Protein AF-A0A7S2YU01-F1 (afdb_monomer_lite)

InterPro domains:
  IPR001373 Cullin, N-terminal [PF00888] (5-105)
  IPR016159 Cullin repeat-like-containing domain superfamily [SSF74788] (5-104)
  IPR045093 Cullin [PTHR11932] (6-105)

Organism: NCBI:txid265537

pLDDT: mean 93.13, std 7.48, range [55.78, 98.06]

Secondary structure (DSSP, 8-state):
---S---HHHHHHHHHHHHHHHIIIIIHHHHHHHHTT-HHHHHHHHHHHHHHHHHHHHHHHHHTHHIIIIIIHHHTPPPHHHHHHHHHIIIIIHHHHHHHHHHHH-

Structure (mmCIF, N/CA/C/O backbone):
data_AF-A0A7S2YU01-F1
#
_entry.id   AF-A0A7S2YU01-F1
#
loop_
_atom_site.group_PDB
_atom_site.id
_atom_site.type_symbol
_atom_site.label_atom_id
_atom_site.label_alt_id
_atom_site.label_comp_id
_atom_site.label_asym_id
_atom_site.label_entity_id
_atom_site.label_seq_id
_atom_site.pdbx_PDB_ins_code
_atom_site.Cartn_x
_atom_site.Cartn_y
_atom_site.Cartn_z
_atom_site.occupa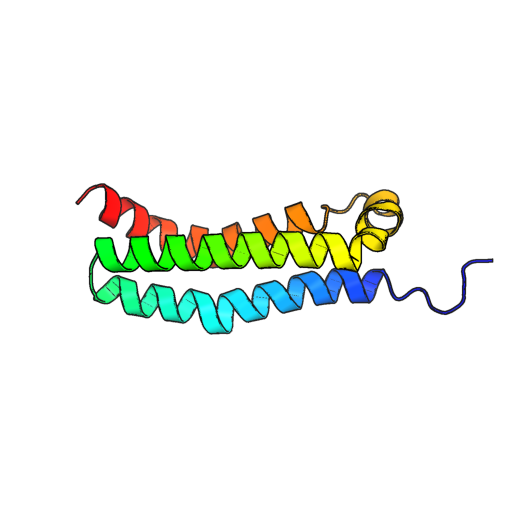ncy
_atom_site.B_iso_or_equiv
_atom_site.auth_seq_id
_atom_site.auth_comp_id
_atom_site.auth_asym_id
_atom_site.auth_atom_id
_atom_site.pdbx_PDB_model_num
ATOM 1 N N . GLN A 1 1 ? 14.152 -5.352 -32.516 1.00 55.78 1 GLN A N 1
ATOM 2 C CA . GLN A 1 1 ? 14.846 -6.207 -31.527 1.00 55.78 1 GLN A CA 1
ATOM 3 C C . GLN A 1 1 ? 14.365 -5.805 -30.132 1.00 55.78 1 GLN A C 1
ATOM 5 O O . GLN A 1 1 ? 14.482 -4.634 -29.795 1.00 55.78 1 GLN A O 1
ATOM 10 N N . ARG A 1 2 ? 13.725 -6.698 -29.357 1.00 58.75 2 ARG A N 1
ATOM 11 C CA . ARG A 1 2 ? 13.416 -6.411 -27.940 1.00 58.75 2 ARG A CA 1
ATOM 12 C C . ARG A 1 2 ? 14.725 -6.544 -27.158 1.00 58.75 2 ARG A C 1
ATOM 14 O O . ARG A 1 2 ? 15.424 -7.533 -27.344 1.00 58.75 2 ARG A O 1
ATOM 21 N N . SER A 1 3 ? 15.076 -5.531 -26.366 1.00 61.31 3 SER A N 1
ATOM 22 C CA . SER A 1 3 ? 16.326 -5.525 -25.597 1.00 61.31 3 SER A CA 1
ATOM 23 C C . SER A 1 3 ? 16.395 -6.770 -24.691 1.00 61.31 3 SER A C 1
ATOM 25 O O . SER A 1 3 ? 15.379 -7.087 -24.065 1.00 61.31 3 SER A O 1
ATOM 27 N N . PRO A 1 4 ? 17.535 -7.482 -24.616 1.00 62.06 4 PRO A N 1
ATOM 28 C CA . PRO A 1 4 ? 17.635 -8.813 -24.002 1.00 62.06 4 PRO A CA 1
ATOM 29 C C . PRO A 1 4 ? 17.421 -8.879 -22.473 1.00 62.06 4 PRO A C 1
ATOM 31 O O . PRO A 1 4 ? 17.548 -9.951 -21.895 1.00 62.06 4 PRO A O 1
ATOM 34 N N . TYR A 1 5 ? 17.031 -7.784 -21.810 1.00 70.88 5 TYR A N 1
ATOM 35 C CA . TYR A 1 5 ? 16.885 -7.704 -20.348 1.00 70.88 5 TYR A CA 1
ATOM 36 C C . TYR A 1 5 ? 15.604 -6.968 -19.914 1.00 70.88 5 TYR A C 1
ATOM 38 O O . TYR A 1 5 ? 15.651 -5.980 -19.179 1.00 70.88 5 TYR A O 1
ATOM 46 N N . ASN A 1 6 ? 14.435 -7.403 -20.398 1.00 83.75 6 ASN A N 1
ATOM 47 C CA . ASN A 1 6 ? 13.158 -6.807 -19.991 1.00 83.75 6 ASN A CA 1
ATOM 48 C C . ASN A 1 6 ? 12.632 -7.407 -18.675 1.00 83.75 6 ASN A C 1
ATOM 50 O O . ASN A 1 6 ? 11.840 -8.345 -18.687 1.00 83.75 6 ASN A O 1
ATOM 54 N N . TRP A 1 7 ? 13.007 -6.792 -17.556 1.00 90.56 7 TRP A N 1
ATOM 55 C CA . TRP A 1 7 ? 12.555 -7.156 -16.205 1.00 90.56 7 TRP A CA 1
ATOM 56 C C . TRP A 1 7 ? 11.232 -6.495 -15.789 1.00 90.56 7 TRP A C 1
ATOM 58 O O . TRP A 1 7 ? 10.869 -6.508 -14.614 1.00 90.56 7 TRP A O 1
ATOM 68 N N . SER A 1 8 ? 10.502 -5.880 -16.727 1.00 92.75 8 SER A N 1
ATOM 69 C CA . SER A 1 8 ? 9.302 -5.099 -16.392 1.00 92.75 8 SER A CA 1
ATOM 70 C C . SER A 1 8 ? 8.207 -5.947 -15.745 1.00 92.75 8 SER A C 1
ATOM 72 O O . SER A 1 8 ? 7.518 -5.473 -14.844 1.00 92.75 8 SER A O 1
ATOM 74 N N . ARG A 1 9 ? 8.066 -7.207 -16.183 1.00 92.81 9 ARG A N 1
ATOM 75 C CA . ARG A 1 9 ? 7.107 -8.161 -15.615 1.00 92.81 9 ARG A CA 1
ATOM 76 C C . ARG A 1 9 ? 7.438 -8.474 -14.163 1.00 92.81 9 ARG A C 1
ATOM 78 O O . ARG A 1 9 ? 6.589 -8.287 -13.297 1.00 92.81 9 ARG A O 1
ATOM 85 N N . ASP A 1 10 ? 8.666 -8.912 -13.911 1.00 94.06 10 ASP A N 1
ATOM 86 C CA . ASP A 1 10 ? 9.131 -9.268 -12.572 1.00 94.06 10 ASP A CA 1
ATOM 87 C C . ASP A 1 10 ? 9.056 -8.075 -11.624 1.00 94.06 10 ASP A C 1
ATOM 89 O O . ASP A 1 10 ? 8.644 -8.219 -10.477 1.00 94.06 10 ASP A O 1
ATOM 93 N N . LEU A 1 11 ? 9.399 -6.878 -12.107 1.00 94.38 11 LEU A N 1
ATOM 94 C CA . LEU A 1 11 ? 9.321 -5.661 -11.310 1.00 94.38 11 LEU A CA 1
ATOM 95 C C . LEU A 1 11 ? 7.871 -5.293 -10.963 1.00 94.38 11 LEU A C 1
ATOM 97 O O . LEU A 1 11 ? 7.600 -4.947 -9.815 1.00 94.38 11 LEU A O 1
ATOM 101 N N . TYR A 1 12 ? 6.935 -5.411 -11.914 1.00 94.81 12 TYR A N 1
ATOM 102 C CA . TYR A 1 12 ? 5.507 -5.192 -11.656 1.00 94.81 12 TYR A CA 1
ATOM 103 C C . TYR A 1 12 ? 4.954 -6.192 -10.631 1.00 94.81 12 TYR A C 1
ATOM 105 O O . TYR A 1 12 ? 4.254 -5.801 -9.697 1.00 94.81 12 TYR A O 1
ATOM 113 N N . GLN A 1 13 ? 5.309 -7.472 -10.767 1.00 94.81 13 GLN A N 1
ATOM 114 C CA . GLN A 1 13 ? 4.897 -8.514 -9.829 1.00 94.81 13 GLN A CA 1
ATOM 115 C C . GLN A 1 13 ? 5.463 -8.259 -8.423 1.00 94.81 13 GLN A C 1
ATOM 117 O O . GLN A 1 13 ? 4.707 -8.170 -7.455 1.00 94.81 13 GLN A O 1
ATOM 122 N N . ARG A 1 14 ? 6.779 -8.044 -8.311 1.00 94.56 14 ARG A N 1
ATOM 123 C CA . ARG A 1 14 ? 7.462 -7.793 -7.031 1.00 94.56 14 ARG A CA 1
ATOM 124 C C . ARG A 1 14 ? 6.973 -6.527 -6.340 1.00 94.56 14 ARG A C 1
ATOM 126 O O . ARG A 1 14 ? 6.954 -6.475 -5.112 1.00 94.56 14 ARG A O 1
ATOM 133 N N . HIS A 1 15 ? 6.576 -5.510 -7.101 1.00 93.88 15 HIS A N 1
ATOM 134 C CA . HIS A 1 15 ? 5.946 -4.310 -6.560 1.00 93.88 15 HIS A CA 1
ATOM 135 C C . HIS A 1 15 ? 4.656 -4.647 -5.792 1.00 93.88 15 HIS A C 1
ATOM 137 O O . HIS A 1 15 ? 4.496 -4.205 -4.653 1.00 93.88 15 HIS A O 1
ATOM 143 N N . GLY A 1 16 ? 3.776 -5.471 -6.373 1.00 92.75 16 GLY A N 1
ATOM 144 C CA . GLY A 1 16 ? 2.561 -5.946 -5.702 1.00 92.75 16 GLY A CA 1
ATOM 145 C C . GLY A 1 16 ? 2.868 -6.796 -4.467 1.00 92.75 16 GLY A C 1
ATOM 146 O O . GLY A 1 16 ? 2.395 -6.484 -3.376 1.00 92.75 16 GLY A O 1
ATOM 147 N N . GLU A 1 17 ? 3.736 -7.802 -4.615 1.00 95.38 17 GLU A N 1
ATOM 148 C CA . GLU A 1 17 ? 4.134 -8.708 -3.524 1.00 95.38 17 GLU A CA 1
ATOM 149 C C . GLU A 1 17 ? 4.774 -7.964 -2.342 1.00 95.38 17 GLU A C 1
ATOM 151 O O . GLU A 1 17 ? 4.555 -8.306 -1.181 1.00 95.38 17 GLU A O 1
ATOM 156 N N . THR A 1 18 ? 5.574 -6.930 -2.619 1.00 94.38 18 THR A N 1
ATOM 157 C CA . THR A 1 18 ? 6.220 -6.123 -1.575 1.00 94.38 18 THR A CA 1
ATOM 158 C C . THR A 1 18 ? 5.189 -5.325 -0.785 1.00 94.38 18 THR A C 1
ATOM 160 O O . THR A 1 18 ? 5.274 -5.267 0.444 1.00 94.38 18 THR A O 1
ATOM 163 N N . MET A 1 19 ? 4.197 -4.739 -1.463 1.00 94.00 19 MET A N 1
ATOM 164 C CA . MET A 1 19 ? 3.110 -4.038 -0.782 1.00 94.00 19 MET A CA 1
ATOM 165 C C . MET A 1 19 ? 2.259 -4.986 0.049 1.00 94.00 19 MET A C 1
ATOM 167 O O . MET A 1 19 ? 2.038 -4.713 1.224 1.00 94.00 19 MET A O 1
ATOM 171 N N . GLU A 1 20 ? 1.825 -6.105 -0.526 1.00 95.88 20 GLU A N 1
ATOM 172 C CA . GLU A 1 20 ? 1.073 -7.130 0.198 1.00 95.88 20 GLU A CA 1
ATOM 173 C C . GLU A 1 20 ? 1.820 -7.576 1.455 1.00 95.88 20 GLU A C 1
ATOM 175 O O . GLU A 1 20 ? 1.260 -7.557 2.551 1.00 95.88 20 GLU A O 1
ATOM 180 N N . ARG A 1 21 ? 3.110 -7.899 1.329 1.00 97.38 21 ARG A N 1
ATOM 181 C CA . ARG A 1 21 ? 3.936 -8.322 2.461 1.00 97.38 21 ARG A CA 1
ATOM 182 C C . ARG A 1 21 ? 4.026 -7.249 3.538 1.00 97.38 21 ARG A C 1
ATOM 184 O O . ARG A 1 21 ? 3.919 -7.569 4.718 1.00 97.38 21 ARG A O 1
ATOM 191 N N . TYR A 1 22 ? 4.227 -5.985 3.172 1.00 96.12 22 TYR A N 1
ATOM 192 C CA . TYR A 1 22 ? 4.260 -4.891 4.146 1.00 96.12 22 TYR A CA 1
ATOM 193 C C . TYR A 1 22 ? 2.916 -4.745 4.874 1.00 96.12 22 TYR A C 1
ATOM 195 O O . TYR A 1 22 ? 2.878 -4.676 6.105 1.00 96.12 22 TYR A O 1
ATOM 203 N N . LEU A 1 23 ? 1.814 -4.743 4.123 1.00 97.44 23 LEU A N 1
ATOM 204 C CA . LEU A 1 23 ? 0.472 -4.590 4.674 1.00 97.44 23 LEU A CA 1
ATOM 205 C C . LEU A 1 23 ? 0.132 -5.742 5.628 1.00 97.44 23 LEU A C 1
ATOM 207 O O . LEU A 1 23 ? -0.255 -5.501 6.768 1.00 97.44 23 LEU A O 1
ATOM 211 N N . THR A 1 24 ? 0.364 -6.983 5.212 1.00 97.25 24 THR A N 1
ATOM 212 C CA . THR A 1 24 ? 0.024 -8.182 5.994 1.00 97.25 24 THR A CA 1
ATOM 213 C C . THR A 1 24 ? 0.953 -8.418 7.186 1.00 97.25 24 THR A C 1
ATOM 215 O O . THR A 1 24 ? 0.485 -8.838 8.239 1.00 97.25 24 THR A O 1
ATOM 218 N N . SER A 1 25 ? 2.254 -8.125 7.072 1.00 97.31 25 SER A N 1
ATOM 219 C CA . SER A 1 25 ? 3.220 -8.4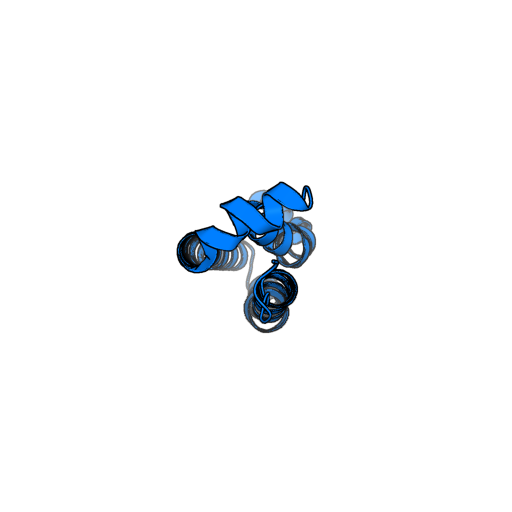00 8.153 1.00 97.31 25 SER A CA 1
ATOM 220 C C . SER A 1 25 ? 3.401 -7.261 9.157 1.00 97.31 25 SER A C 1
ATOM 222 O O . SER A 1 25 ? 3.907 -7.499 10.254 1.00 97.31 25 SER A O 1
ATOM 224 N N . LYS A 1 26 ? 3.039 -6.021 8.798 1.00 96.62 26 LYS A N 1
ATOM 225 C CA . LYS A 1 26 ? 3.246 -4.842 9.659 1.00 96.62 26 LYS A CA 1
ATOM 226 C C . LYS A 1 26 ? 1.964 -4.084 9.965 1.00 96.62 26 LYS A C 1
ATOM 228 O O . LYS A 1 26 ? 1.742 -3.738 11.119 1.00 96.62 26 LYS A O 1
ATOM 233 N N . VAL A 1 27 ? 1.140 -3.806 8.958 1.00 97.25 27 VAL A N 1
ATOM 234 C CA . VAL A 1 27 ? -0.034 -2.936 9.128 1.00 97.25 27 VAL A CA 1
ATOM 235 C C . VAL A 1 27 ? -1.197 -3.689 9.762 1.00 97.25 27 VAL A C 1
ATOM 237 O O . VAL A 1 27 ? -1.761 -3.222 10.747 1.00 97.25 27 VAL A O 1
ATOM 240 N N . LEU A 1 28 ? -1.524 -4.869 9.239 1.00 96.19 28 LEU A N 1
ATOM 241 C CA . LEU A 1 28 ? -2.642 -5.668 9.727 1.00 96.19 28 LEU A CA 1
ATOM 242 C C . LEU A 1 28 ? -2.479 -6.080 11.206 1.00 96.19 28 LEU A C 1
ATOM 244 O O . LEU A 1 28 ? -3.430 -5.891 11.964 1.00 96.19 28 LEU A O 1
ATOM 248 N N . PRO A 1 29 ? -1.302 -6.550 11.677 1.00 96.31 29 PRO A N 1
ATOM 249 C CA . PRO A 1 29 ? -1.106 -6.851 13.095 1.00 96.31 29 PRO A CA 1
ATOM 250 C C . PRO A 1 29 ? -1.257 -5.617 13.992 1.00 96.31 29 PRO A C 1
ATOM 252 O O . PRO A 1 29 ? -1.888 -5.712 15.040 1.00 96.31 29 PRO A O 1
ATOM 255 N N . ALA A 1 30 ? -0.748 -4.456 13.562 1.00 95.50 30 ALA A N 1
ATOM 256 C CA . ALA A 1 30 ? -0.886 -3.210 14.317 1.00 95.50 30 ALA A CA 1
ATOM 257 C C . ALA A 1 30 ? -2.361 -2.798 14.474 1.00 95.50 30 ALA A C 1
ATOM 259 O O . ALA A 1 30 ? -2.780 -2.403 15.557 1.00 95.50 30 ALA A O 1
ATOM 260 N N . LEU A 1 31 ? -3.176 -2.949 13.424 1.00 95.50 31 LEU A N 1
ATOM 261 C CA . LEU A 1 31 ? -4.612 -2.657 13.494 1.00 95.50 31 LEU A CA 1
ATOM 262 C C . LEU A 1 31 ? -5.363 -3.634 14.402 1.00 95.50 31 LEU A C 1
ATOM 264 O O . LEU A 1 31 ? -6.194 -3.210 15.206 1.00 95.50 31 LEU A O 1
ATOM 268 N N . ARG A 1 32 ? -5.043 -4.930 14.328 1.00 93.88 32 ARG A N 1
ATOM 269 C CA . ARG A 1 32 ? -5.640 -5.950 15.207 1.00 93.88 32 ARG A CA 1
ATOM 270 C C . ARG A 1 32 ? -5.322 -5.683 16.678 1.00 93.88 32 ARG A C 1
ATOM 272 O O . ARG A 1 32 ? -6.210 -5.788 17.517 1.00 93.88 32 ARG A O 1
ATOM 279 N N . GLU A 1 33 ? -4.099 -5.253 16.986 1.00 94.06 33 GLU A N 1
ATOM 280 C CA . GLU A 1 33 ? -3.714 -4.844 18.342 1.00 94.06 33 GLU A CA 1
ATOM 281 C C . GLU A 1 33 ? -4.561 -3.661 18.847 1.00 94.06 33 GLU A C 1
ATOM 283 O O . GLU A 1 33 ? -5.013 -3.669 19.993 1.00 94.06 33 GLU A O 1
ATOM 288 N N . LYS A 1 34 ? -4.821 -2.659 17.992 1.00 93.12 34 LYS A N 1
ATOM 289 C CA . LYS A 1 34 ? -5.625 -1.478 18.357 1.00 93.12 34 LY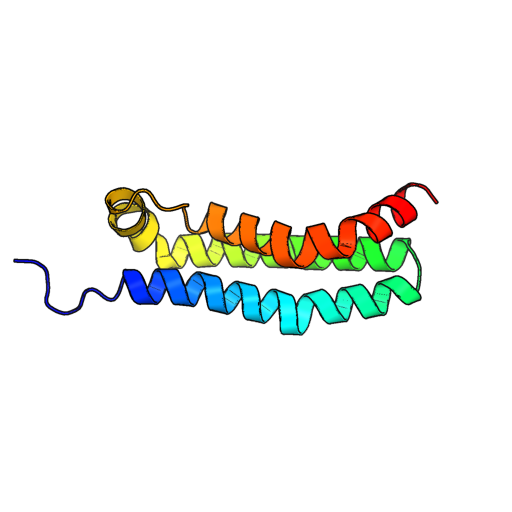S A CA 1
ATOM 290 C C . LYS A 1 34 ? -7.123 -1.740 18.417 1.00 93.12 34 LYS A C 1
ATOM 292 O O . LYS A 1 34 ? -7.809 -1.068 19.179 1.00 93.12 34 LYS A O 1
ATOM 297 N N . THR A 1 35 ? -7.617 -2.744 17.699 1.00 90.38 35 THR A N 1
ATOM 298 C CA . THR A 1 35 ? -9.032 -3.148 17.743 1.00 90.38 35 THR A CA 1
ATOM 299 C C . THR A 1 35 ? -9.463 -3.497 19.173 1.00 90.38 35 THR A C 1
ATOM 301 O O . THR A 1 35 ? -10.506 -3.040 19.629 1.00 90.38 35 THR A O 1
ATOM 304 N N . GLY A 1 36 ? -8.618 -4.207 19.932 1.00 85.50 36 GLY A N 1
ATOM 305 C CA . GLY A 1 36 ? -8.883 -4.533 21.340 1.00 85.50 36 GLY A CA 1
ATOM 306 C C . GLY A 1 36 ? -8.721 -3.367 22.327 1.00 85.50 36 GLY A C 1
ATOM 307 O O . GLY A 1 36 ? -9.104 -3.500 23.484 1.00 85.50 36 GLY A O 1
ATOM 308 N N . GLN A 1 37 ? -8.157 -2.233 21.895 1.00 89.12 37 GLN A N 1
ATOM 309 C CA . GLN A 1 37 ? -7.891 -1.057 22.740 1.00 89.12 37 GLN A CA 1
ATOM 310 C C . GLN A 1 37 ? -8.996 0.012 22.633 1.00 89.12 37 GLN A C 1
ATOM 312 O O . GLN A 1 37 ? -8.993 0.970 23.403 1.00 89.12 37 GLN A O 1
ATOM 317 N N . GLY A 1 38 ? -9.948 -0.151 21.707 1.00 89.06 38 GLY A N 1
ATOM 318 C CA . GLY A 1 38 ? -11.114 0.719 21.541 1.00 89.06 38 GLY A CA 1
ATOM 319 C C . GLY A 1 38 ? -11.195 1.407 20.175 1.00 89.06 38 GLY A C 1
ATOM 320 O O . GLY A 1 38 ? -10.195 1.608 19.482 1.00 89.06 38 GLY A O 1
ATOM 321 N N . GLY A 1 39 ? -12.416 1.802 19.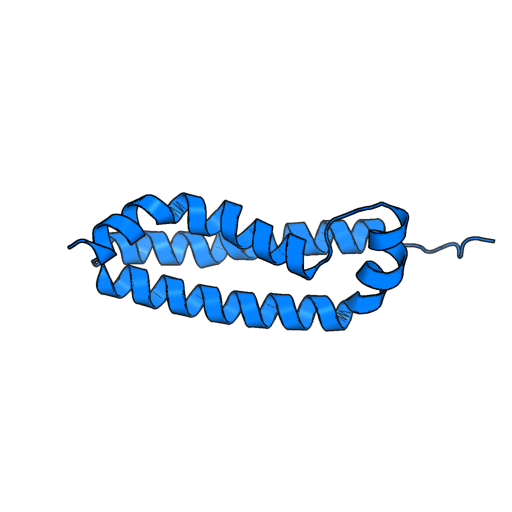800 1.00 91.75 39 GLY A N 1
ATOM 322 C CA . GLY A 1 39 ? -12.741 2.360 18.483 1.00 91.75 39 GLY A CA 1
ATOM 323 C C . GLY A 1 39 ? -11.901 3.575 18.057 1.00 91.75 39 GLY A C 1
ATOM 324 O O . GLY A 1 39 ? -11.328 3.543 16.966 1.00 91.75 39 GLY A O 1
ATOM 325 N N . PRO A 1 40 ? -11.739 4.621 18.893 1.00 93.81 40 PRO A N 1
ATOM 326 C CA . PRO A 1 40 ? -10.955 5.800 18.518 1.00 93.81 40 PRO A CA 1
ATOM 327 C C . PRO A 1 40 ? -9.488 5.488 18.187 1.00 93.81 40 PRO A C 1
ATOM 329 O O . PRO A 1 40 ? -8.946 6.026 17.220 1.00 93.81 40 PRO A O 1
ATOM 332 N N . LEU A 1 41 ? -8.854 4.583 18.943 1.00 94.50 41 LEU A N 1
ATOM 333 C CA . LEU A 1 41 ? -7.461 4.182 18.716 1.00 94.50 41 LEU A CA 1
ATOM 334 C C . LEU A 1 41 ? -7.310 3.372 17.425 1.00 94.50 41 LEU A C 1
ATOM 336 O O . LEU A 1 41 ? -6.360 3.597 16.673 1.00 94.50 41 LEU A O 1
ATOM 340 N N . LEU A 1 42 ? -8.264 2.481 17.130 1.00 94.94 42 LEU A N 1
ATOM 341 C CA . LEU A 1 42 ? -8.318 1.768 15.853 1.00 94.94 42 LEU A CA 1
ATOM 342 C C . LEU A 1 42 ? -8.418 2.743 14.673 1.00 94.94 42 LEU A C 1
ATOM 344 O O . LEU A 1 42 ? -7.642 2.641 13.722 1.00 94.94 42 LEU A O 1
ATOM 348 N N . LEU A 1 43 ? -9.346 3.703 14.732 1.00 95.81 43 LEU A N 1
ATOM 349 C CA . LEU A 1 43 ? -9.558 4.669 13.651 1.00 95.81 43 LEU A CA 1
ATOM 350 C C . LEU A 1 43 ? -8.341 5.581 13.449 1.00 95.81 43 LEU A C 1
ATOM 352 O O . LEU A 1 43 ? -7.974 5.879 12.308 1.00 95.81 43 LEU A O 1
ATOM 356 N N . GLN A 1 44 ? -7.681 5.992 14.535 1.00 96.69 44 GLN A N 1
ATOM 357 C CA . GLN A 1 44 ? -6.455 6.784 14.471 1.00 96.69 44 GLN A CA 1
ATOM 358 C C . GLN A 1 44 ? -5.311 6.004 13.808 1.00 96.69 44 GLN A C 1
ATOM 360 O O . GLN A 1 44 ? -4.640 6.537 12.917 1.00 96.69 44 GLN A O 1
ATOM 365 N N . GLU A 1 45 ? -5.116 4.739 14.186 1.00 96.94 45 GLU A N 1
ATOM 366 C CA . GLU A 1 45 ? -4.101 3.877 13.576 1.00 96.94 45 GLU A CA 1
ATOM 367 C C . GLU A 1 45 ? -4.418 3.614 12.097 1.00 96.94 45 GLU A C 1
ATOM 369 O O . GLU A 1 45 ? -3.538 3.747 11.243 1.00 96.94 45 GLU A O 1
ATOM 374 N N . LEU A 1 46 ? -5.681 3.339 11.753 1.00 96.75 46 LEU A N 1
ATOM 375 C CA . LEU A 1 46 ? -6.111 3.148 10.367 1.00 96.75 46 LEU A CA 1
ATOM 376 C C . LEU A 1 46 ? -5.841 4.392 9.517 1.00 96.75 46 LEU A C 1
ATOM 378 O O . LEU A 1 46 ? -5.271 4.283 8.428 1.00 96.75 46 LEU A O 1
ATOM 382 N N . GLN A 1 47 ? -6.179 5.583 10.021 1.00 97.06 47 GLN A N 1
ATOM 383 C CA . GLN A 1 47 ? -5.899 6.839 9.328 1.00 97.06 47 GLN A CA 1
ATOM 384 C C . GLN A 1 47 ? -4.390 7.050 9.135 1.00 97.06 47 GLN A C 1
ATOM 386 O O . GLN A 1 47 ? -3.953 7.451 8.051 1.00 97.06 47 GLN A O 1
ATOM 391 N N . HIS A 1 48 ? -3.585 6.779 10.165 1.00 97.31 48 HIS A N 1
ATOM 392 C CA . HIS A 1 48 ? -2.131 6.900 10.094 1.00 97.31 48 HIS A CA 1
ATOM 393 C C . HIS A 1 48 ? -1.541 5.967 9.025 1.00 97.31 48 HIS A C 1
ATOM 395 O O . HIS A 1 48 ? -0.788 6.402 8.148 1.00 97.31 48 HIS A O 1
ATOM 401 N N . ARG A 1 49 ? -1.938 4.691 9.038 1.00 97.38 49 ARG A N 1
ATOM 402 C CA . ARG A 1 49 ? -1.470 3.677 8.083 1.00 97.38 49 ARG A CA 1
ATOM 403 C C . ARG A 1 49 ? -1.919 3.966 6.659 1.00 97.38 49 ARG A C 1
ATOM 405 O O . ARG A 1 49 ? -1.127 3.787 5.734 1.00 97.38 49 ARG A O 1
ATOM 412 N N . TRP A 1 50 ? -3.134 4.477 6.481 1.00 97.56 50 TRP A N 1
ATOM 413 C CA . TRP A 1 50 ? -3.627 4.918 5.181 1.00 97.56 50 TRP A CA 1
ATOM 414 C C . TRP A 1 50 ? -2.782 6.059 4.602 1.00 97.56 50 TRP A C 1
ATOM 416 O O . TRP A 1 50 ? -2.315 5.954 3.468 1.00 97.56 50 TRP A O 1
ATOM 426 N N . LYS A 1 51 ? -2.495 7.107 5.388 1.00 98.06 51 LYS A N 1
ATOM 427 C CA . LYS A 1 51 ? -1.631 8.222 4.952 1.00 98.06 51 LYS A CA 1
ATOM 428 C C . LYS A 1 51 ? -0.240 7.732 4.537 1.00 98.06 51 LYS A C 1
ATOM 430 O O . LYS A 1 51 ? 0.260 8.120 3.480 1.00 98.06 51 LYS A O 1
ATOM 435 N N . ASN A 1 52 ? 0.358 6.835 5.320 1.00 96.94 52 ASN A N 1
ATOM 436 C CA . ASN A 1 52 ? 1.652 6.237 4.984 1.00 96.94 52 ASN A CA 1
ATOM 437 C C . ASN A 1 52 ? 1.587 5.437 3.674 1.00 96.94 52 ASN A C 1
ATOM 439 O O . ASN A 1 52 ? 2.470 5.569 2.824 1.00 96.94 52 ASN A O 1
ATOM 443 N N . HIS A 1 53 ? 0.521 4.657 3.473 1.00 96.94 53 HIS A N 1
ATOM 444 C CA . HIS A 1 53 ? 0.315 3.898 2.239 1.00 96.94 53 HIS A CA 1
ATOM 445 C C . HIS A 1 53 ? 0.144 4.806 1.019 1.00 96.94 53 HIS A C 1
ATOM 447 O O . HIS A 1 53 ? 0.737 4.544 -0.025 1.00 96.94 53 HIS A O 1
ATOM 453 N N . GLN A 1 54 ? -0.597 5.911 1.141 1.00 96.75 54 GLN A N 1
ATOM 454 C CA . GLN A 1 54 ? -0.735 6.898 0.065 1.00 96.75 54 GLN A CA 1
ATOM 455 C C . GLN A 1 54 ? 0.622 7.490 -0.340 1.00 96.75 54 GLN A C 1
ATOM 457 O O . GLN A 1 54 ? 0.907 7.626 -1.532 1.00 96.75 54 GLN A O 1
ATOM 462 N N . ILE A 1 55 ? 1.474 7.812 0.639 1.00 96.69 55 ILE A N 1
ATOM 463 C CA . ILE A 1 55 ? 2.833 8.310 0.393 1.00 96.69 55 ILE A CA 1
ATOM 464 C C . ILE A 1 55 ? 3.661 7.244 -0.330 1.00 96.69 55 ILE A C 1
ATOM 466 O O . ILE A 1 55 ? 4.234 7.532 -1.382 1.00 96.69 55 ILE A O 1
ATOM 470 N N . MET A 1 56 ? 3.686 6.012 0.186 1.00 94.94 56 MET A N 1
ATOM 471 C CA . MET A 1 56 ? 4.406 4.894 -0.430 1.00 94.94 56 MET A CA 1
ATOM 472 C C . MET A 1 56 ? 3.953 4.663 -1.879 1.00 94.94 56 MET A C 1
ATOM 474 O O . MET A 1 56 ? 4.786 4.624 -2.782 1.00 94.94 56 MET A O 1
ATOM 478 N N . ASN A 1 57 ? 2.642 4.593 -2.121 1.00 95.00 57 ASN A N 1
ATOM 479 C CA . ASN A 1 57 ? 2.068 4.352 -3.445 1.00 95.00 57 ASN A CA 1
ATOM 480 C C . ASN A 1 57 ? 2.424 5.479 -4.436 1.00 95.00 57 ASN A C 1
ATOM 482 O O . ASN A 1 57 ? 2.822 5.225 -5.574 1.00 95.00 57 ASN A O 1
ATOM 486 N N . LYS A 1 58 ? 2.381 6.741 -3.983 1.00 95.50 58 LYS A N 1
ATOM 487 C CA . LYS A 1 58 ? 2.790 7.904 -4.786 1.00 95.50 58 LYS A CA 1
ATOM 488 C C . LYS A 1 58 ? 4.262 7.833 -5.195 1.00 95.50 58 LYS A C 1
ATOM 490 O O . LYS A 1 58 ? 4.588 8.145 -6.343 1.00 95.50 58 LYS A O 1
ATOM 495 N N . TRP A 1 59 ? 5.153 7.454 -4.280 1.00 95.94 59 TRP A N 1
ATOM 496 C CA . TRP A 1 59 ? 6.585 7.344 -4.571 1.00 95.94 59 TRP A CA 1
ATOM 497 C C . TRP A 1 59 ? 6.906 6.149 -5.465 1.00 95.94 59 TRP A C 1
ATOM 499 O O . TRP A 1 59 ? 7.624 6.322 -6.447 1.00 95.94 59 TRP A O 1
ATOM 509 N N . LEU A 1 60 ? 6.322 4.978 -5.206 1.00 92.62 60 LEU A N 1
ATOM 510 C CA . LEU A 1 60 ? 6.526 3.785 -6.033 1.00 92.62 60 LEU A CA 1
ATOM 511 C C . LEU A 1 60 ? 6.055 4.001 -7.474 1.00 92.62 60 LEU A C 1
ATOM 513 O O . LEU A 1 60 ? 6.799 3.694 -8.406 1.00 92.62 60 LEU A O 1
ATOM 517 N N . LYS A 1 61 ? 4.892 4.636 -7.671 1.00 93.31 61 LYS A N 1
ATOM 518 C CA . LYS A 1 61 ? 4.445 5.077 -9.000 1.00 93.31 61 LYS A CA 1
ATOM 519 C C . LYS A 1 61 ? 5.496 5.958 -9.675 1.00 93.31 61 LYS A C 1
ATOM 521 O O . LYS A 1 61 ? 5.828 5.733 -10.832 1.00 93.31 61 LYS A O 1
ATOM 526 N N . ARG A 1 62 ? 6.024 6.967 -8.968 1.00 95.00 62 ARG A N 1
ATOM 527 C CA . ARG A 1 62 ? 7.017 7.906 -9.521 1.00 95.00 62 ARG A CA 1
ATOM 528 C C . ARG A 1 62 ? 8.304 7.193 -9.925 1.00 95.00 62 ARG A C 1
ATOM 530 O O . ARG A 1 62 ? 8.735 7.366 -11.063 1.00 95.00 62 ARG A O 1
ATOM 537 N N . PHE A 1 63 ? 8.866 6.364 -9.047 1.00 94.06 63 PHE A N 1
ATOM 538 C CA . PHE A 1 63 ? 10.092 5.614 -9.328 1.00 94.06 63 PHE A CA 1
ATOM 539 C C . PHE A 1 63 ? 9.931 4.658 -10.511 1.00 94.06 63 PHE A C 1
ATOM 541 O O . PHE A 1 63 ? 10.818 4.569 -11.357 1.00 94.06 63 PHE A O 1
ATOM 548 N N . PHE A 1 64 ? 8.775 4.007 -10.625 1.00 94.62 64 PHE A N 1
ATOM 549 C CA . PHE A 1 64 ? 8.515 3.001 -11.650 1.00 94.62 64 PHE A CA 1
ATOM 550 C C . PHE A 1 64 ? 7.552 3.479 -12.744 1.00 94.62 64 PHE A C 1
ATOM 552 O O . PHE A 1 64 ? 6.902 2.667 -13.399 1.00 94.62 64 PHE A O 1
ATOM 559 N N . THR A 1 65 ? 7.507 4.790 -13.015 1.00 94.94 65 THR A N 1
ATOM 560 C CA . THR A 1 65 ? 6.612 5.398 -14.026 1.00 94.94 65 THR A CA 1
ATOM 561 C C . THR A 1 65 ? 6.764 4.745 -15.409 1.00 94.94 65 THR A C 1
ATOM 563 O O . THR A 1 65 ? 5.820 4.702 -16.198 1.00 94.94 65 THR A O 1
ATOM 566 N N . TYR A 1 66 ? 7.953 4.216 -15.717 1.00 94.06 66 TYR A N 1
ATOM 567 C CA . TYR A 1 66 ? 8.206 3.474 -16.951 1.00 94.06 66 TYR A CA 1
ATOM 568 C C . TYR A 1 66 ? 7.286 2.251 -17.108 1.00 94.06 66 TYR A C 1
ATOM 570 O O . TYR A 1 66 ? 6.789 2.002 -18.208 1.00 94.06 66 TYR A O 1
ATOM 578 N N . LEU A 1 67 ? 7.010 1.522 -16.019 1.00 95.00 67 LEU A N 1
ATOM 579 C CA . LEU A 1 67 ? 6.100 0.377 -16.048 1.00 95.00 67 LEU A CA 1
ATOM 580 C C . LEU A 1 67 ? 4.699 0.809 -16.470 1.00 95.00 67 LEU A C 1
ATOM 582 O O . LEU A 1 67 ? 4.148 0.208 -17.387 1.00 95.00 67 LEU A O 1
ATOM 586 N N . ASP A 1 68 ? 4.166 1.877 -15.872 1.00 94.56 68 ASP A N 1
ATOM 587 C CA . ASP A 1 68 ? 2.843 2.410 -16.218 1.00 94.56 68 ASP A CA 1
ATOM 588 C C . ASP A 1 68 ? 2.761 2.821 -17.697 1.00 94.56 68 ASP A C 1
ATOM 590 O O . ASP A 1 68 ? 1.788 2.516 -18.387 1.00 94.56 68 ASP A O 1
ATOM 594 N N . ARG A 1 69 ? 3.804 3.485 -18.213 1.00 94.94 69 ARG A N 1
ATOM 595 C CA . ARG A 1 69 ? 3.818 4.000 -19.592 1.00 94.94 69 ARG A CA 1
ATOM 596 C C . ARG A 1 69 ? 3.887 2.908 -20.655 1.00 94.94 69 ARG A C 1
ATOM 598 O O . ARG A 1 69 ? 3.270 3.068 -21.708 1.00 94.94 69 ARG A O 1
ATOM 605 N N . TYR A 1 70 ? 4.640 1.839 -20.402 1.00 93.94 70 TYR A N 1
ATOM 606 C CA . TYR A 1 70 ? 4.948 0.836 -21.423 1.00 93.94 70 TYR A CA 1
ATOM 607 C C . TYR A 1 70 ? 4.425 -0.548 -21.065 1.00 93.94 70 TYR A C 1
ATOM 609 O O . TYR A 1 70 ? 3.629 -1.108 -21.813 1.00 93.94 70 TYR A O 1
ATOM 617 N N . TYR A 1 71 ? 4.850 -1.109 -19.934 1.00 93.69 71 TYR A N 1
ATOM 618 C CA . TYR A 1 71 ? 4.523 -2.488 -19.578 1.00 93.69 71 TYR A CA 1
ATOM 619 C C . TYR A 1 71 ? 3.033 -2.669 -19.276 1.00 93.69 71 TYR A C 1
ATOM 621 O O . TYR A 1 71 ? 2.376 -3.496 -19.907 1.00 93.69 71 TYR A O 1
ATOM 629 N N . VAL A 1 72 ? 2.499 -1.855 -18.366 1.00 95.31 72 VAL A N 1
ATOM 630 C CA . VAL A 1 72 ? 1.094 -1.863 -17.949 1.00 95.31 72 VAL A CA 1
ATOM 631 C C . VAL A 1 72 ? 0.188 -1.579 -19.140 1.00 95.31 72 VAL A C 1
ATOM 633 O O . VAL A 1 72 ? -0.732 -2.351 -19.399 1.00 95.31 72 VAL A O 1
ATOM 636 N N . LYS A 1 73 ? 0.494 -0.527 -19.912 1.00 94.38 73 LYS A N 1
ATOM 637 C CA . LYS A 1 73 ? -0.270 -0.153 -21.109 1.00 94.38 73 LYS A CA 1
ATOM 638 C C . LYS A 1 73 ? -0.292 -1.263 -22.164 1.00 94.38 73 LYS A C 1
ATOM 640 O O . LYS A 1 73 ? -1.343 -1.532 -22.729 1.00 94.38 73 LYS A O 1
ATOM 645 N N . HIS A 1 74 ? 0.843 -1.914 -22.425 1.00 94.12 74 HIS A N 1
ATOM 646 C CA . HIS A 1 74 ? 0.937 -2.989 -23.419 1.00 94.12 74 HIS A CA 1
ATOM 647 C C . HIS A 1 74 ? 0.161 -4.251 -23.007 1.00 94.12 74 HIS A C 1
ATOM 649 O O . HIS A 1 74 ? -0.283 -5.002 -23.868 1.00 94.12 74 HIS A O 1
ATOM 655 N N . HIS A 1 75 ? 0.016 -4.508 -21.705 1.00 93.88 75 HIS A N 1
ATOM 656 C CA . HIS A 1 75 ? -0.640 -5.714 -21.185 1.00 93.88 75 HIS A CA 1
ATOM 657 C C . HIS A 1 75 ? -2.035 -5.441 -20.601 1.00 93.88 75 HIS A C 1
ATOM 659 O O . HIS A 1 75 ? -2.618 -6.338 -19.999 1.00 93.88 75 HIS A O 1
ATOM 665 N N . SER A 1 76 ? -2.563 -4.220 -20.750 1.00 94.00 76 SER A N 1
ATOM 666 C CA . SER A 1 76 ? -3.845 -3.780 -20.176 1.00 94.00 76 SER A CA 1
ATOM 667 C C . SER A 1 76 ? -3.990 -4.090 -18.679 1.00 94.00 76 SER A C 1
ATOM 669 O O . SER A 1 76 ? -5.057 -4.473 -18.201 1.00 94.00 76 SER A O 1
ATOM 671 N N . LEU A 1 77 ? -2.895 -3.941 -17.932 1.00 94.88 77 LEU A N 1
ATOM 672 C CA . LEU A 1 77 ? -2.870 -4.168 -16.489 1.00 94.88 77 LEU A CA 1
ATOM 673 C C . LEU A 1 77 ? -3.352 -2.921 -15.724 1.00 94.88 77 LEU A C 1
ATOM 675 O O . LEU A 1 77 ? -3.361 -1.819 -16.276 1.00 94.88 77 LEU A O 1
ATOM 679 N N . PRO A 1 78 ? -3.717 -3.055 -14.436 1.00 94.88 78 PRO A N 1
ATOM 680 C CA . PRO A 1 78 ? -3.894 -1.903 -13.558 1.00 94.88 78 PRO A CA 1
ATOM 681 C C . PRO A 1 78 ? -2.597 -1.101 -13.431 1.00 94.88 78 PRO A C 1
ATOM 683 O O . PRO A 1 78 ? -1.513 -1.687 -13.334 1.00 94.88 78 PRO A O 1
ATOM 686 N N . THR A 1 79 ? -2.709 0.226 -13.352 1.00 96.12 79 THR A N 1
ATOM 687 C CA . THR A 1 79 ? -1.551 1.079 -13.042 1.00 96.12 79 THR A CA 1
ATOM 688 C C . THR A 1 79 ? -0.984 0.743 -11.669 1.00 96.12 79 THR A C 1
ATOM 690 O O . THR A 1 79 ? -1.689 0.208 -10.810 1.00 96.12 79 THR A O 1
ATOM 693 N N . LEU A 1 80 ? 0.281 1.081 -11.428 1.00 95.94 80 LEU A N 1
ATOM 694 C CA . LEU A 1 80 ? 0.922 0.860 -10.130 1.00 95.94 80 LEU A CA 1
ATOM 695 C C . LEU A 1 80 ? 0.125 1.508 -8.990 1.00 95.94 80 LEU A C 1
ATOM 697 O O . LEU A 1 80 ? -0.079 0.889 -7.949 1.00 95.94 80 LEU A O 1
ATOM 701 N N . GLU A 1 81 ? -0.409 2.707 -9.228 1.00 95.06 81 GLU A N 1
ATOM 702 C CA . GLU A 1 81 ? -1.269 3.418 -8.281 1.00 95.06 81 GLU A CA 1
ATOM 703 C C . GLU A 1 81 ? -2.566 2.654 -7.978 1.00 95.06 81 GLU A C 1
ATOM 705 O O . GLU A 1 81 ? -2.934 2.499 -6.810 1.00 95.06 81 GLU A O 1
ATOM 710 N N . GLN A 1 82 ? -3.241 2.141 -9.012 1.00 96.31 82 GLN A N 1
ATOM 711 C CA . GLN A 1 82 ? -4.462 1.343 -8.866 1.00 96.31 82 GLN A CA 1
ATOM 712 C C . GLN A 1 82 ? -4.188 0.007 -8.173 1.00 96.31 82 GLN A C 1
ATOM 714 O O . GLN A 1 82 ? -4.979 -0.418 -7.331 1.00 96.31 82 GLN A O 1
ATOM 719 N N . ALA A 1 83 ? -3.079 -0.651 -8.514 1.00 95.62 83 ALA A N 1
ATOM 720 C CA . ALA A 1 83 ? -2.646 -1.887 -7.880 1.00 95.62 83 ALA A CA 1
ATOM 721 C C . ALA A 1 83 ? -2.371 -1.658 -6.387 1.00 95.62 83 ALA A C 1
ATOM 723 O O . ALA A 1 83 ? -2.914 -2.380 -5.555 1.00 95.62 83 ALA A O 1
ATOM 724 N N . GLY A 1 84 ? -1.634 -0.600 -6.033 1.00 95.50 84 GLY A N 1
ATOM 725 C CA . GLY A 1 84 ? -1.370 -0.248 -4.639 1.00 95.50 84 GLY A CA 1
ATOM 726 C C . GLY A 1 84 ? -2.638 0.100 -3.857 1.00 95.50 84 GLY A C 1
ATOM 727 O O . GLY A 1 84 ? -2.797 -0.337 -2.717 1.00 95.50 84 GLY A O 1
ATOM 728 N N . LEU A 1 85 ? -3.582 0.828 -4.465 1.00 96.56 85 LEU A N 1
ATOM 729 C CA . LEU A 1 85 ? -4.886 1.109 -3.853 1.00 96.56 85 LEU A CA 1
ATOM 730 C C . LEU A 1 85 ? -5.673 -0.182 -3.594 1.00 96.56 85 LEU A C 1
ATOM 732 O O . LEU A 1 85 ? -6.232 -0.367 -2.512 1.00 96.56 85 LEU A O 1
ATOM 736 N N . ARG A 1 86 ? -5.691 -1.088 -4.577 1.00 96.31 86 ARG A N 1
ATOM 737 C CA . ARG A 1 86 ? -6.365 -2.383 -4.472 1.00 96.31 86 ARG A CA 1
ATOM 738 C C . ARG A 1 86 ? -5.760 -3.242 -3.368 1.00 96.31 86 ARG A C 1
ATOM 740 O O . ARG A 1 86 ? -6.521 -3.784 -2.581 1.00 96.31 86 ARG A O 1
ATOM 747 N N . CYS A 1 87 ? -4.432 -3.308 -3.261 1.00 96.00 87 CYS A N 1
ATOM 748 C CA . CYS A 1 87 ? -3.761 -4.038 -2.184 1.00 96.00 87 CYS A CA 1
ATOM 749 C C . CYS A 1 87 ? -4.207 -3.542 -0.802 1.00 96.00 87 CYS A C 1
ATOM 751 O O . CYS A 1 87 ? -4.578 -4.354 0.039 1.00 96.00 87 CYS A O 1
ATOM 753 N N . PHE A 1 88 ? -4.239 -2.224 -0.568 1.00 97.31 88 PHE A N 1
ATOM 754 C CA . PHE A 1 88 ? -4.709 -1.695 0.719 1.00 97.31 88 PHE A CA 1
ATOM 755 C C . PHE A 1 88 ? -6.175 -2.034 0.975 1.00 97.31 88 PHE A C 1
ATOM 757 O O . PHE A 1 88 ? -6.526 -2.450 2.077 1.00 97.31 88 PHE A O 1
ATOM 764 N N . LYS A 1 89 ? -7.030 -1.896 -0.045 1.00 96.94 89 LYS A N 1
ATOM 765 C CA . LYS A 1 89 ? -8.440 -2.265 0.081 1.00 96.94 89 LYS A CA 1
ATOM 766 C C . LYS A 1 89 ? -8.581 -3.732 0.500 1.00 96.94 89 LYS A C 1
ATOM 768 O O . LYS A 1 89 ? -9.215 -4.014 1.506 1.00 96.94 89 LYS A O 1
ATOM 773 N N . THR A 1 90 ? -7.965 -4.638 -0.252 1.00 96.81 90 THR A N 1
ATOM 774 C CA . THR A 1 90 ? -8.098 -6.084 -0.059 1.00 96.81 90 THR A CA 1
ATOM 775 C C . THR A 1 90 ? -7.506 -6.560 1.262 1.00 96.81 90 THR A C 1
ATOM 777 O O . THR A 1 90 ? -8.164 -7.312 1.966 1.00 96.81 90 THR A O 1
ATOM 780 N N . PHE A 1 91 ? -6.288 -6.139 1.609 1.00 96.75 91 PHE A N 1
ATOM 781 C CA . PHE A 1 91 ? -5.574 -6.712 2.755 1.00 96.75 91 PHE A CA 1
ATOM 782 C C . PHE A 1 91 ? -5.800 -5.974 4.072 1.00 96.75 91 PHE A C 1
ATOM 784 O O . PHE A 1 91 ? -5.538 -6.547 5.125 1.00 96.75 91 PHE A O 1
ATOM 791 N N . ILE A 1 92 ? -6.230 -4.709 4.028 1.00 97.00 92 ILE A N 1
ATOM 792 C CA . ILE A 1 92 ? -6.427 -3.892 5.230 1.00 97.00 92 ILE A CA 1
ATOM 793 C C . ILE A 1 92 ? -7.889 -3.515 5.405 1.00 97.00 92 ILE A C 1
ATOM 795 O O . ILE A 1 92 ? -8.476 -3.841 6.430 1.00 97.00 92 ILE A O 1
ATOM 799 N N . TYR A 1 93 ? -8.479 -2.832 4.422 1.00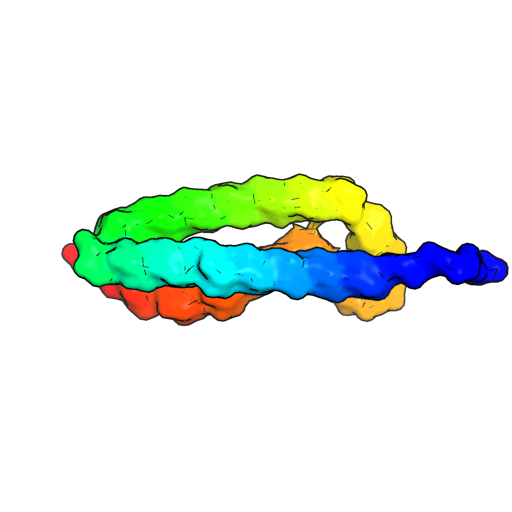 95.56 93 TYR A N 1
ATOM 800 C CA . TYR A 1 93 ? -9.823 -2.285 4.594 1.00 95.56 93 TYR A CA 1
ATOM 801 C C . TYR A 1 93 ? -10.878 -3.377 4.764 1.00 95.56 93 TYR A C 1
ATOM 803 O O . TYR A 1 93 ? -11.681 -3.258 5.678 1.00 95.56 93 TYR A O 1
ATOM 811 N N . GLU A 1 94 ? -10.884 -4.426 3.932 1.00 95.88 94 GLU A N 1
ATOM 812 C CA . GLU A 1 94 ? -11.880 -5.505 4.064 1.00 95.88 94 GLU A CA 1
ATOM 813 C C . GLU A 1 94 ? -11.781 -6.212 5.427 1.00 95.88 94 GLU A C 1
ATOM 815 O O . GLU A 1 94 ? -12.809 -6.490 6.039 1.00 95.88 94 GLU A O 1
ATOM 820 N N . GLU A 1 95 ? -10.567 -6.403 5.951 1.00 93.44 95 GLU A N 1
ATOM 821 C CA . GLU A 1 95 ? -10.339 -6.996 7.276 1.00 93.44 95 GLU A CA 1
ATOM 822 C C . GLU A 1 95 ? -10.815 -6.084 8.416 1.00 93.44 95 GLU A C 1
ATOM 824 O O . GLU A 1 95 ? -11.406 -6.559 9.379 1.00 93.44 95 GLU A O 1
ATOM 829 N N . SER A 1 96 ? -10.582 -4.770 8.323 1.00 93.88 96 SER A N 1
ATOM 830 C CA . SER A 1 96 ? -10.918 -3.823 9.396 1.00 93.88 96 SER A CA 1
ATOM 831 C C . SER A 1 96 ? -12.294 -3.173 9.242 1.00 93.88 96 SER A C 1
ATOM 833 O O . SER A 1 96 ? -12.667 -2.333 10.063 1.00 93.88 96 SER A O 1
ATOM 835 N N . LYS A 1 97 ? -13.045 -3.483 8.178 1.00 94.50 97 LYS A N 1
ATOM 836 C CA . LYS A 1 97 ? -14.281 -2.778 7.799 1.00 94.50 97 LYS A CA 1
ATOM 837 C C . LYS A 1 97 ? -15.350 -2.852 8.880 1.00 94.50 97 LYS A C 1
ATOM 839 O O . LYS A 1 97 ? -15.956 -1.830 9.197 1.00 94.50 97 LYS A O 1
ATOM 844 N N . SER A 1 98 ? -15.584 -4.049 9.417 1.00 94.62 98 SER A N 1
ATOM 845 C CA . SER A 1 98 ? -16.595 -4.280 10.452 1.00 94.62 98 SER A CA 1
ATOM 846 C C . SER A 1 98 ? -16.258 -3.480 11.708 1.00 94.62 98 SER A C 1
ATOM 848 O O . SER A 1 98 ? -17.054 -2.654 12.148 1.00 94.62 98 SER A O 1
ATOM 850 N N . ASP A 1 99 ? -15.032 -3.631 12.207 1.00 93.94 99 ASP A N 1
ATOM 851 C CA . ASP A 1 99 ? -14.573 -2.965 13.427 1.00 93.94 99 ASP A CA 1
ATOM 852 C C . ASP A 1 99 ? -14.545 -1.444 13.275 1.00 93.94 99 ASP A C 1
ATOM 854 O O . ASP A 1 99 ? -14.976 -0.719 14.167 1.00 93.94 99 ASP A O 1
ATOM 858 N N . SER A 1 100 ? -14.113 -0.949 12.111 1.00 93.06 100 SER A N 1
ATOM 859 C CA . SER A 1 100 ? -14.123 0.486 11.806 1.00 93.06 100 SER A CA 1
ATOM 860 C C . SER A 1 100 ? -15.547 1.035 11.752 1.00 93.06 100 SER A C 1
ATOM 862 O O . SER A 1 100 ? -15.793 2.137 12.225 1.00 93.06 100 SER A O 1
ATOM 864 N N . THR A 1 101 ? -16.493 0.277 11.190 1.00 95.00 101 THR A N 1
ATOM 865 C CA . THR A 1 101 ? -17.904 0.686 11.129 1.00 95.00 101 THR A CA 1
ATOM 866 C C . THR A 1 101 ? -18.495 0.765 12.531 1.00 95.00 101 THR A C 1
ATOM 868 O O . THR A 1 101 ? -19.071 1.787 12.891 1.00 95.00 101 THR A O 1
ATOM 871 N N . SER A 1 102 ? -18.281 -0.266 13.349 1.00 94.44 102 SER A N 1
ATOM 872 C CA . SER A 1 102 ? -18.706 -0.283 14.751 1.00 94.44 102 SER A CA 1
ATOM 873 C C . SER A 1 102 ? -18.087 0.864 15.550 1.00 94.44 102 SER A 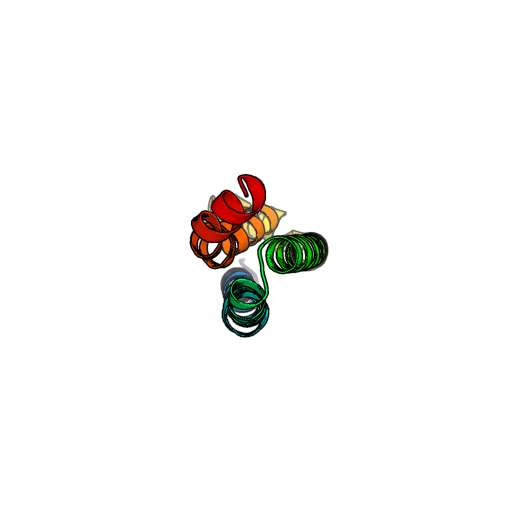C 1
ATOM 875 O O . SER A 1 102 ? -18.787 1.531 16.299 1.00 94.44 102 SER A O 1
ATOM 877 N N . ALA A 1 103 ? -16.799 1.148 15.344 1.00 93.75 103 ALA A N 1
ATOM 878 C CA . ALA A 1 103 ? -16.090 2.241 16.005 1.00 93.75 103 ALA A CA 1
ATOM 879 C C . ALA A 1 103 ? -16.592 3.641 15.617 1.00 93.75 103 ALA A C 1
ATOM 881 O O . ALA A 1 103 ? -16.414 4.572 16.392 1.00 93.75 103 ALA A O 1
ATOM 882 N N . ILE A 1 104 ? -17.161 3.805 14.418 1.00 93.56 104 ILE A N 1
ATOM 883 C CA . ILE A 1 104 ? -17.740 5.076 13.953 1.00 93.56 104 ILE A CA 1
ATOM 884 C C . ILE A 1 104 ? -19.166 5.267 14.485 1.00 93.56 104 ILE A C 1
ATOM 886 O O . ILE A 1 104 ? -19.599 6.401 14.666 1.00 93.56 104 ILE A O 1
ATOM 890 N N . LEU A 1 105 ? -19.908 4.171 14.670 1.00 93.69 105 LEU A N 1
ATOM 891 C CA . LEU A 1 105 ? -21.300 4.191 15.127 1.00 93.69 105 LEU A CA 1
ATOM 892 C C . LEU A 1 105 ? -21.451 4.210 16.655 1.00 93.69 105 LEU A C 1
ATOM 894 O O . LEU A 1 105 ? -22.536 4.539 17.132 1.00 93.69 105 LEU A O 1
ATOM 898 N N . ALA A 1 106 ? -20.411 3.806 17.386 1.00 83.38 106 ALA A N 1
ATOM 899 C CA . ALA A 1 106 ? -20.338 3.859 18.846 1.00 83.38 106 ALA A CA 1
ATOM 900 C C . ALA A 1 106 ? -20.116 5.291 19.348 1.00 83.38 106 ALA A C 1
ATOM 902 O O . ALA A 1 106 ? -20.757 5.646 20.362 1.00 83.38 106 ALA A O 1
#

Sequence (106 aa):
QRSPYNWSRDLYQRHGETMERYLTSKVLPALREKTGQGGPLLLQELQHRWKNHQIMNKWLKRFFTYLDRYYVKHHSLPTLEQAGLRCFKTFIYEESKSDSTSAILA

Foldseek 3Di:
DPPPDPCLVVLLVVLLVVLLCCCQVPLQVVLVVQLVVALVSSVVSLVVVVVVLLVVLVVSCVVVVVSQVPVCVVVVHDRSSRSSVVSCCVRPCVVCVVSNVVSVVD

Radius of gyration: 16.62 Å; chains: 1; bounding box: 39×18×54 Å